Protein AF-A0A6G3Z9A5-F1 (afdb_monomer_lite)

Sequence (79 aa):
EHAHSATAGTVGAVALDSYGNLATATTTGGRLLKLPGRVGDTALPGSGTYATAHGAASSTGPGEFVMRILATRQVCDLI

pLDDT: mean 91.26, std 15.47, range [35.28, 98.69]

Foldseek 3Di:
DDDPPQCQDWDKDWDADPVQAIAIAIDTPDHDPDDPPDDFQRVDELQQWYDDSQDTDGDDDDRVVSVVVSVRNVVSVVD

Secondary structure (DSSP, 8-state):
----------EEEEEE-TTS-EEEEEE----TTPPTT---GGGSBTTTEEE-SS-EEE--S-HHHHHHHTHHHHHHHT-

Structure (mmCIF, N/CA/C/O backbone):
data_AF-A0A6G3Z9A5-F1
#
_entry.id   AF-A0A6G3Z9A5-F1
#
loop_
_atom_site.group_PDB
_atom_site.id
_atom_site.type_symbol
_atom_site.label_atom_id
_atom_site.label_alt_id
_atom_site.label_comp_id
_atom_site.label_asym_id
_atom_site.label_entity_id
_atom_site.label_seq_id
_atom_site.pdbx_PDB_ins_code
_atom_site.Cartn_x
_atom_site.Cartn_y
_atom_site.Cartn_z
_atom_site.occupancy
_atom_site.B_iso_or_equiv
_atom_site.auth_seq_id
_atom_site.auth_comp_id
_atom_site.auth_asym_id
_atom_site.auth_atom_id
_atom_site.pdbx_PDB_model_num
ATOM 1 N N . GLU A 1 1 ? 7.112 24.607 24.088 1.00 35.28 1 GLU A N 1
ATOM 2 C CA . GLU A 1 1 ? 6.256 23.410 23.967 1.00 35.28 1 GLU A CA 1
ATOM 3 C C . GLU A 1 1 ? 6.233 23.004 22.503 1.00 35.28 1 GLU A C 1
ATOM 5 O O . GLU A 1 1 ? 5.781 23.778 21.669 1.00 35.28 1 GLU A O 1
ATOM 10 N N . HIS A 1 2 ? 6.879 21.891 22.156 1.00 35.69 2 HIS A N 1
ATOM 11 C CA . HIS A 1 2 ? 7.020 21.477 20.761 1.00 35.69 2 HIS A CA 1
ATOM 12 C C . HIS A 1 2 ? 5.730 20.783 20.323 1.00 35.69 2 HIS A C 1
ATOM 14 O O . HIS A 1 2 ? 5.484 19.643 20.711 1.00 35.69 2 HIS A O 1
ATOM 20 N N . ALA A 1 3 ? 4.906 21.468 19.529 1.00 40.28 3 ALA A N 1
ATOM 21 C CA . ALA A 1 3 ? 3.820 20.830 18.801 1.00 40.28 3 ALA A CA 1
ATOM 22 C C . ALA A 1 3 ? 4.435 19.762 17.887 1.00 40.28 3 ALA A C 1
ATOM 24 O O . ALA A 1 3 ? 5.039 20.075 16.861 1.00 40.28 3 ALA A O 1
ATOM 25 N N . HIS A 1 4 ? 4.340 18.497 18.288 1.00 46.25 4 HIS A N 1
ATOM 26 C CA . HIS A 1 4 ? 4.636 17.387 17.401 1.00 46.25 4 HIS A CA 1
ATOM 27 C C . HIS A 1 4 ? 3.632 17.508 16.254 1.00 46.25 4 HIS A C 1
ATOM 29 O O . HIS A 1 4 ? 2.429 17.353 16.475 1.00 46.25 4 HIS A O 1
ATOM 35 N N . SER A 1 5 ? 4.098 17.876 15.055 1.00 46.31 5 SER A N 1
ATOM 36 C CA . SER A 1 5 ? 3.271 17.779 13.855 1.00 46.31 5 SER A CA 1
ATOM 37 C C . SER A 1 5 ? 2.687 16.373 13.868 1.00 46.31 5 SER A C 1
ATOM 39 O O . SER A 1 5 ? 3.441 15.404 13.948 1.00 46.31 5 SER A O 1
ATOM 41 N N . ALA A 1 6 ? 1.362 16.250 13.921 1.00 53.53 6 ALA A N 1
ATOM 42 C CA . ALA A 1 6 ? 0.677 14.969 14.016 1.00 53.53 6 ALA A CA 1
ATOM 43 C C . ALA A 1 6 ? 0.775 14.231 12.671 1.00 53.53 6 ALA A C 1
ATOM 45 O O . ALA A 1 6 ? -0.223 13.972 12.002 1.00 53.53 6 ALA A O 1
ATOM 46 N N . THR A 1 7 ? 1.992 13.924 12.229 1.00 58.72 7 THR A N 1
ATOM 47 C CA . THR A 1 7 ? 2.269 13.140 11.035 1.00 58.72 7 THR A CA 1
ATOM 48 C C . THR A 1 7 ? 2.066 11.680 11.405 1.00 58.72 7 THR A C 1
ATOM 50 O O . THR A 1 7 ? 3.011 10.955 11.707 1.00 58.72 7 THR A O 1
ATOM 53 N N . ALA A 1 8 ? 0.808 11.246 11.437 1.00 60.59 8 ALA A N 1
ATOM 54 C CA . ALA A 1 8 ? 0.482 9.827 11.423 1.00 60.59 8 ALA A CA 1
ATOM 55 C C . ALA A 1 8 ? 1.022 9.241 10.105 1.00 60.59 8 ALA A C 1
ATOM 57 O O . ALA A 1 8 ? 0.426 9.419 9.043 1.00 60.59 8 ALA A O 1
ATOM 58 N N . GLY A 1 9 ? 2.211 8.641 10.166 1.00 75.62 9 GLY A N 1
ATOM 59 C CA . GLY A 1 9 ? 2.948 8.174 8.998 1.00 75.62 9 GLY A CA 1
ATOM 60 C C . GLY A 1 9 ? 2.405 6.843 8.498 1.00 75.62 9 GLY A C 1
ATOM 61 O O . GLY A 1 9 ? 2.668 5.802 9.095 1.00 75.62 9 GLY A O 1
ATOM 62 N N . THR A 1 10 ? 1.665 6.866 7.391 1.00 93.31 10 THR A N 1
ATOM 63 C CA . THR A 1 10 ? 1.529 5.671 6.552 1.00 93.31 10 THR A CA 1
ATOM 64 C C . THR A 1 10 ? 2.909 5.331 5.994 1.00 93.31 10 THR A C 1
ATOM 66 O O . THR A 1 10 ? 3.598 6.208 5.469 1.00 93.31 10 THR A O 1
ATOM 69 N N . VAL A 1 11 ? 3.303 4.067 6.117 1.00 96.50 11 VAL A N 1
ATOM 70 C CA . VAL A 1 11 ? 4.566 3.529 5.607 1.00 96.50 11 VAL A CA 1
ATOM 71 C C . VAL A 1 11 ? 4.246 2.595 4.453 1.00 96.50 11 VAL A C 1
ATOM 73 O O . VAL A 1 11 ? 3.283 1.833 4.514 1.00 96.50 11 VAL A O 1
ATOM 76 N N . GLY A 1 12 ? 5.063 2.623 3.410 1.00 97.19 12 GLY A N 1
ATOM 77 C CA . GLY A 1 12 ? 4.947 1.665 2.329 1.00 97.19 12 GLY A CA 1
ATOM 78 C C . GLY A 1 12 ? 6.274 1.381 1.657 1.00 97.19 12 GLY A C 1
ATOM 79 O O . GLY A 1 12 ? 7.223 2.155 1.781 1.00 97.19 12 GLY A O 1
ATOM 80 N N . ALA A 1 13 ? 6.322 0.246 0.974 1.00 98.38 13 ALA A N 1
ATOM 81 C CA . ALA A 1 13 ? 7.483 -0.236 0.252 1.00 98.38 13 ALA A CA 1
ATOM 82 C C . ALA A 1 13 ? 7.063 -0.797 -1.110 1.00 98.38 13 ALA A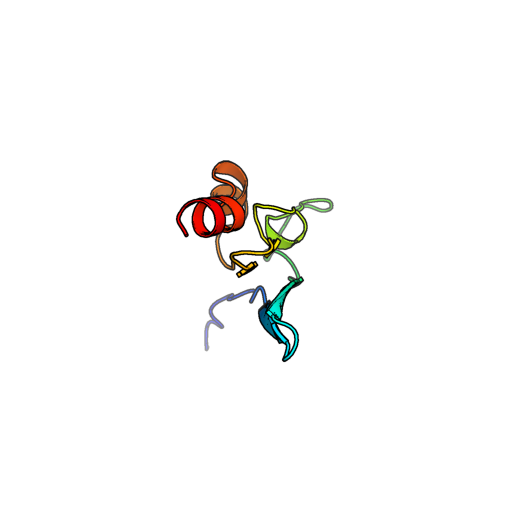 C 1
ATOM 84 O O . ALA A 1 13 ? 5.969 -1.344 -1.276 1.00 98.38 13 ALA A O 1
ATOM 85 N N . VAL A 1 14 ? 7.962 -0.660 -2.077 1.00 98.44 14 VAL A N 1
ATOM 86 C CA . VAL A 1 14 ? 7.895 -1.255 -3.414 1.00 98.44 14 VAL A CA 1
ATOM 87 C C . VAL A 1 14 ? 9.218 -1.968 -3.664 1.00 98.44 14 VAL A C 1
ATOM 89 O O . VAL A 1 14 ? 10.271 -1.462 -3.275 1.00 98.44 14 VAL A O 1
ATOM 92 N N . ALA A 1 15 ? 9.167 -3.147 -4.273 1.00 98.56 15 ALA A N 1
ATOM 93 C CA . ALA A 1 15 ? 10.346 -3.950 -4.565 1.00 98.56 15 ALA A CA 1
ATOM 94 C C . ALA A 1 15 ? 10.229 -4.604 -5.945 1.00 98.56 15 ALA A C 1
ATOM 96 O O . ALA A 1 15 ? 9.136 -4.983 -6.366 1.00 98.56 15 ALA A O 1
ATOM 97 N N . LEU A 1 16 ? 11.377 -4.741 -6.609 1.00 98.50 16 LEU A N 1
ATOM 98 C CA . LEU A 1 16 ? 11.582 -5.514 -7.830 1.00 98.50 16 LEU A CA 1
ATOM 99 C C . LEU A 1 16 ? 12.601 -6.607 -7.504 1.00 98.50 16 LEU A C 1
ATOM 101 O O . LEU A 1 16 ? 13.702 -6.291 -7.046 1.00 98.50 16 LEU A O 1
ATOM 105 N N . ASP A 1 17 ? 12.234 -7.871 -7.692 1.00 98.44 17 ASP A N 1
ATOM 106 C CA . ASP A 1 17 ? 13.162 -8.983 -7.485 1.00 98.44 17 ASP A CA 1
ATOM 107 C C . ASP A 1 17 ? 14.043 -9.254 -8.721 1.00 98.44 17 ASP A C 1
ATOM 109 O O . ASP A 1 17 ? 13.875 -8.665 -9.791 1.00 98.44 17 ASP A O 1
ATOM 113 N N . SER A 1 18 ? 15.007 -10.169 -8.583 1.00 98.38 18 SER A N 1
ATOM 114 C CA . SER A 1 18 ? 15.927 -10.546 -9.666 1.00 98.38 18 SER A CA 1
ATOM 115 C C . SER A 1 18 ? 15.269 -11.310 -10.821 1.00 98.38 18 SER A C 1
ATOM 117 O O . SER A 1 18 ? 15.900 -11.485 -11.860 1.00 98.38 18 SER A O 1
ATOM 119 N N . TYR A 1 19 ? 14.039 -11.794 -10.641 1.00 98.25 19 TYR A N 1
ATOM 120 C CA . TYR A 1 19 ? 13.252 -12.474 -11.672 1.00 98.25 19 TYR A CA 1
ATOM 121 C C . TYR A 1 19 ? 12.329 -11.509 -12.426 1.00 98.25 19 TYR A C 1
ATOM 123 O O . TYR A 1 19 ? 11.638 -11.929 -13.352 1.00 98.25 19 TYR A O 1
ATOM 131 N N . GLY A 1 20 ? 12.325 -10.225 -12.058 1.00 97.69 20 GLY A N 1
ATOM 132 C CA . GLY A 1 20 ? 11.474 -9.211 -12.665 1.00 97.69 20 GLY A CA 1
ATOM 133 C C . GLY A 1 20 ? 10.088 -9.090 -12.026 1.00 97.69 20 GLY A C 1
ATOM 134 O O . GLY A 1 20 ? 9.236 -8.405 -12.588 1.00 97.69 20 GLY A O 1
ATOM 135 N N . ASN A 1 21 ? 9.832 -9.723 -10.874 1.00 98.50 21 ASN A N 1
ATOM 136 C CA . ASN A 1 21 ? 8.546 -9.600 -10.191 1.00 98.50 21 ASN A CA 1
ATOM 137 C C . ASN A 1 21 ? 8.486 -8.316 -9.366 1.00 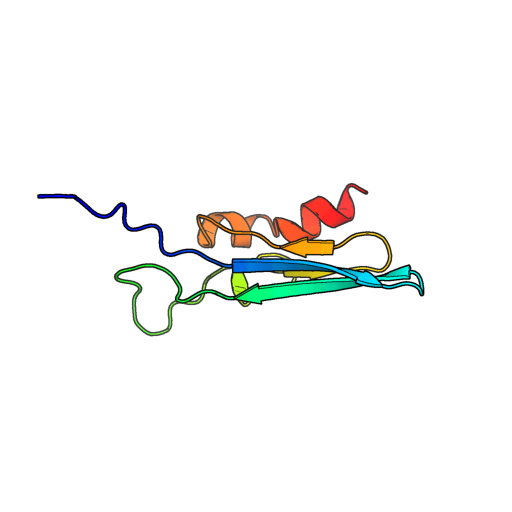98.50 21 ASN A C 1
ATOM 139 O O . ASN A 1 21 ? 9.400 -8.002 -8.599 1.00 98.50 21 ASN A O 1
ATOM 143 N N . LEU A 1 22 ? 7.360 -7.616 -9.476 1.00 98.50 22 LEU A N 1
ATOM 144 C CA . LEU A 1 22 ? 7.059 -6.424 -8.697 1.00 98.50 22 LEU A CA 1
ATOM 145 C C . LEU A 1 22 ? 6.138 -6.755 -7.525 1.00 98.50 22 LEU A C 1
ATOM 147 O O . LEU A 1 22 ? 5.146 -7.470 -7.668 1.00 98.50 22 LEU A O 1
ATOM 151 N N . ALA A 1 23 ? 6.443 -6.179 -6.367 1.00 98.50 23 ALA A N 1
ATOM 152 C CA . ALA A 1 23 ? 5.619 -6.283 -5.174 1.00 98.50 23 ALA A CA 1
ATOM 153 C C . ALA A 1 23 ? 5.528 -4.938 -4.452 1.00 98.50 23 ALA A C 1
ATOM 155 O O . ALA A 1 23 ? 6.449 -4.120 -4.486 1.00 98.50 23 ALA A O 1
ATOM 156 N N . THR A 1 24 ? 4.417 -4.722 -3.753 1.00 98.69 24 THR A N 1
ATOM 157 C CA . THR A 1 24 ? 4.241 -3.573 -2.868 1.00 98.69 24 THR A CA 1
ATOM 158 C C . THR A 1 24 ? 3.475 -3.956 -1.612 1.00 98.69 24 THR A C 1
ATOM 160 O O . THR A 1 24 ? 2.680 -4.894 -1.615 1.00 98.69 24 THR A O 1
ATOM 163 N N . ALA A 1 25 ? 3.724 -3.219 -0.535 1.00 98.44 25 ALA A N 1
ATOM 164 C CA . ALA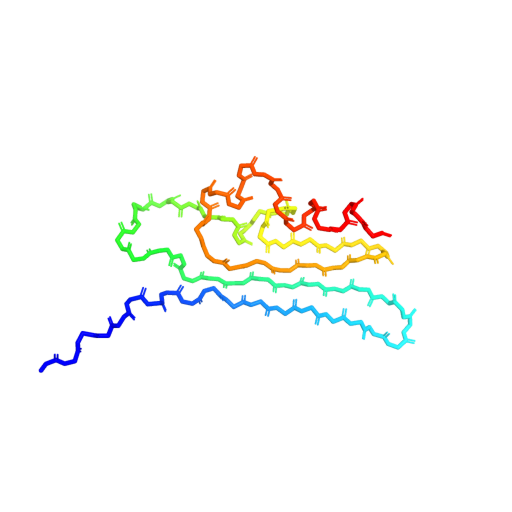 A 1 25 ? 2.949 -3.290 0.688 1.00 98.44 25 ALA A CA 1
ATOM 165 C C . ALA A 1 25 ? 2.848 -1.900 1.317 1.00 98.44 25 ALA A C 1
ATOM 167 O O . ALA A 1 25 ? 3.806 -1.123 1.292 1.00 98.44 25 ALA A O 1
ATOM 168 N N . THR A 1 26 ? 1.702 -1.615 1.928 1.00 98.25 26 THR A N 1
ATOM 169 C CA . THR A 1 26 ? 1.415 -0.337 2.585 1.00 98.25 26 THR A CA 1
ATOM 170 C C . THR A 1 26 ? 0.733 -0.608 3.921 1.00 98.25 26 THR A C 1
ATOM 172 O O . THR A 1 26 ? -0.159 -1.449 4.011 1.00 98.25 26 THR A O 1
ATOM 175 N N . THR A 1 27 ? 1.143 0.092 4.977 1.00 97.12 27 THR A N 1
ATOM 176 C CA . THR A 1 27 ? 0.613 -0.066 6.336 1.00 97.12 27 THR A CA 1
ATOM 177 C C . THR A 1 27 ? 0.453 1.280 7.037 1.00 97.12 27 THR A C 1
ATOM 179 O O . THR A 1 27 ? 1.188 2.234 6.783 1.00 97.12 27 THR A O 1
ATOM 182 N N . THR A 1 28 ? -0.548 1.388 7.910 1.00 95.50 28 THR A N 1
ATOM 183 C CA . THR A 1 28 ? -0.868 2.632 8.613 1.00 95.50 28 THR A CA 1
ATOM 184 C C . THR A 1 28 ? -1.578 2.366 9.935 1.00 95.50 28 THR A C 1
ATOM 186 O O . THR A 1 28 ? -2.409 1.465 10.039 1.00 95.50 28 THR A O 1
ATOM 189 N N . GLY A 1 29 ? -1.334 3.220 10.933 1.00 92.94 29 GLY A N 1
ATOM 190 C CA . GLY A 1 29 ? -2.192 3.320 12.123 1.00 92.94 29 GLY A CA 1
ATOM 191 C C . GLY A 1 29 ? -3.543 3.995 11.833 1.00 92.94 29 GLY A C 1
ATOM 192 O O . GLY A 1 29 ? -4.473 3.954 12.646 1.00 92.94 29 GLY A O 1
ATOM 193 N N . GLY A 1 30 ? -3.695 4.592 10.648 1.00 91.25 30 GLY A N 1
ATOM 194 C CA . GLY A 1 30 ? -4.816 5.445 10.281 1.00 91.25 30 GLY A CA 1
ATOM 195 C C . GLY A 1 30 ? -4.637 6.870 10.799 1.00 91.25 30 GLY A C 1
ATOM 196 O O . GLY A 1 30 ? -3.573 7.257 11.270 1.00 91.25 30 GLY A O 1
ATOM 197 N N . ARG A 1 31 ? -5.692 7.677 10.692 1.00 89.38 31 ARG A N 1
ATOM 198 C CA . ARG A 1 31 ? -5.648 9.070 11.144 1.00 89.38 31 ARG A CA 1
ATOM 199 C C . ARG A 1 31 ? -5.876 9.196 12.643 1.00 89.38 31 ARG A C 1
ATOM 201 O O . ARG A 1 31 ? -6.648 8.432 13.225 1.00 89.38 31 ARG A O 1
ATOM 208 N N . LEU A 1 32 ? -5.251 10.213 13.227 1.00 89.88 32 LEU A N 1
ATOM 209 C CA . LEU A 1 32 ? -5.545 10.659 14.582 1.00 89.88 32 LEU A CA 1
ATOM 210 C C . LEU A 1 32 ? -7.036 11.034 14.698 1.00 89.88 32 LEU A C 1
ATOM 212 O O . LEU A 1 32 ? -7.601 11.593 13.759 1.00 89.88 32 LEU A O 1
ATOM 216 N N . LEU A 1 33 ? -7.667 10.696 15.829 1.00 91.12 33 LEU A N 1
ATOM 217 C CA . LEU A 1 33 ? -9.097 10.933 16.105 1.00 91.12 33 LEU A CA 1
ATOM 218 C C . LEU A 1 33 ? -10.065 10.344 15.059 1.00 91.12 33 LEU A C 1
ATOM 220 O O . LEU A 1 33 ? -11.189 10.823 14.905 1.00 91.12 33 LEU A O 1
ATOM 224 N N . LYS A 1 34 ? -9.660 9.293 14.334 1.00 90.31 34 LYS A N 1
ATOM 225 C CA . LYS A 1 34 ? -10.581 8.577 13.446 1.00 90.31 34 LYS A CA 1
ATOM 226 C C . LYS A 1 34 ? -11.738 7.974 14.250 1.00 90.31 34 LYS A C 1
ATOM 228 O O . LYS A 1 34 ? -11.528 7.438 15.338 1.00 90.31 34 LYS A O 1
ATOM 233 N N . LEU A 1 35 ? -12.940 8.000 13.677 1.00 95.94 35 LEU A N 1
ATOM 234 C CA . LEU A 1 35 ? -14.065 7.242 14.221 1.00 95.94 35 LEU A CA 1
ATOM 235 C C . LEU A 1 35 ? -13.716 5.743 14.263 1.00 95.94 35 LEU A C 1
ATOM 237 O O . LEU A 1 35 ? -13.057 5.249 13.336 1.00 95.94 35 LEU A O 1
ATOM 241 N N . PRO A 1 36 ? -14.156 4.997 15.292 1.00 96.56 36 PRO A N 1
ATOM 242 C CA . PRO A 1 36 ? -14.056 3.543 15.291 1.00 96.56 36 PRO A CA 1
ATOM 243 C C . PRO A 1 36 ? -14.649 2.954 14.005 1.00 96.56 36 PRO A C 1
ATOM 245 O O . PRO A 1 36 ? -15.701 3.383 13.541 1.00 96.56 36 PRO A O 1
ATOM 248 N N . GLY A 1 37 ? -13.938 2.005 13.398 1.00 96.31 37 GLY A N 1
ATOM 249 C CA . GLY A 1 37 ? -14.332 1.408 12.118 1.00 96.31 37 GLY A CA 1
ATOM 250 C C . GLY A 1 37 ? -13.968 2.222 10.870 1.00 96.31 37 GLY A C 1
ATOM 251 O O . GLY A 1 37 ? -14.126 1.713 9.764 1.00 96.31 37 GLY A O 1
ATOM 252 N N . ARG A 1 38 ? -13.422 3.444 10.991 1.00 96.69 38 ARG A N 1
ATOM 253 C CA . ARG A 1 38 ? -12.938 4.196 9.819 1.00 96.69 38 ARG A CA 1
ATOM 254 C C . ARG A 1 38 ? -11.753 3.475 9.172 1.00 96.69 38 ARG A C 1
ATOM 256 O O . ARG A 1 38 ? -10.686 3.344 9.779 1.00 96.69 38 ARG A O 1
ATOM 263 N N . VAL A 1 39 ? -11.909 3.138 7.894 1.00 96.62 39 VAL A N 1
ATOM 264 C CA . VAL A 1 39 ? -10.868 2.575 7.018 1.00 96.62 39 VAL A CA 1
ATOM 265 C C . VAL A 1 39 ? -10.363 3.654 6.051 1.00 96.62 39 VAL A C 1
ATOM 267 O O . VAL A 1 39 ? -11.128 4.514 5.626 1.00 96.62 39 VAL A O 1
ATOM 270 N N . GLY A 1 40 ? -9.054 3.664 5.781 1.00 95.62 40 GLY A N 1
ATOM 271 C CA . GLY A 1 40 ? -8.416 4.567 4.813 1.00 95.62 40 GLY A CA 1
ATOM 272 C C . GLY A 1 40 ? -7.940 3.837 3.556 1.00 95.62 40 GLY A C 1
ATOM 273 O O . GLY A 1 40 ? -8.136 2.633 3.421 1.00 95.62 40 GLY A O 1
ATOM 274 N N . ASP A 1 41 ? -7.252 4.565 2.679 1.00 97.69 41 ASP A N 1
ATOM 275 C CA . ASP A 1 41 ? -6.722 4.085 1.398 1.00 97.69 41 ASP A CA 1
ATOM 276 C C . ASP A 1 41 ? -5.803 2.875 1.525 1.00 97.69 41 ASP A C 1
ATOM 278 O O . ASP A 1 41 ? -5.879 1.965 0.706 1.00 97.69 41 ASP A O 1
ATOM 282 N N . THR A 1 42 ? -4.959 2.854 2.558 1.00 97.38 42 THR A N 1
ATOM 283 C CA . THR A 1 42 ? -3.910 1.848 2.756 1.00 97.38 42 THR A CA 1
ATOM 284 C C . THR A 1 42 ? -4.399 0.400 2.658 1.00 97.38 42 THR A C 1
ATOM 286 O O . THR A 1 42 ? -3.682 -0.439 2.131 1.00 97.38 42 THR A O 1
ATOM 289 N N . ALA A 1 43 ? -5.611 0.098 3.133 1.00 95.88 43 ALA A N 1
ATOM 290 C CA . ALA A 1 43 ? -6.155 -1.264 3.129 1.00 95.88 43 ALA A CA 1
ATOM 291 C C . ALA A 1 43 ? -6.846 -1.655 1.808 1.00 95.88 43 ALA A C 1
ATOM 293 O O . ALA A 1 43 ? -7.387 -2.754 1.706 1.00 95.88 43 ALA A O 1
ATOM 294 N N . LEU A 1 44 ? -6.886 -0.756 0.820 1.00 97.81 44 LEU A N 1
ATOM 295 C CA . LEU A 1 44 ? -7.670 -0.916 -0.400 1.00 97.81 44 LEU A CA 1
ATOM 296 C C . LEU A 1 44 ? -6.751 -1.045 -1.628 1.00 97.81 44 LEU A C 1
ATOM 298 O O . LEU A 1 44 ? -6.054 -0.079 -1.968 1.00 97.81 44 LEU A O 1
ATOM 302 N N . PRO A 1 45 ? -6.770 -2.200 -2.325 1.00 97.94 45 PRO A N 1
ATOM 303 C CA . PRO A 1 45 ? -6.022 -2.394 -3.562 1.00 97.94 45 PRO A CA 1
ATOM 304 C C . PRO A 1 45 ? -6.379 -1.356 -4.628 1.00 97.94 45 PRO A C 1
ATOM 306 O O . PRO A 1 45 ? -7.547 -1.015 -4.816 1.00 97.94 45 PRO A O 1
ATOM 309 N N . GLY A 1 46 ? -5.370 -0.837 -5.323 1.00 97.88 46 GLY A N 1
ATOM 310 C CA . GLY A 1 46 ? -5.531 0.210 -6.334 1.00 97.88 46 GLY A CA 1
ATOM 311 C C . GLY A 1 46 ? -5.667 1.619 -5.759 1.00 97.88 46 GLY A C 1
ATOM 312 O O . GLY A 1 46 ? -5.457 2.587 -6.479 1.00 97.88 46 GLY A O 1
ATOM 313 N N . SER A 1 47 ? -5.968 1.758 -4.467 1.00 98.31 47 SER A N 1
ATOM 314 C CA . SER A 1 47 ? -5.917 3.036 -3.762 1.00 98.31 47 SER A CA 1
ATOM 315 C C . SER A 1 47 ? -4.588 3.184 -3.036 1.00 98.31 47 SER A C 1
ATOM 317 O O . SER A 1 47 ? -3.725 3.910 -3.518 1.00 98.31 47 SER A O 1
ATOM 319 N N . GLY A 1 48 ? -4.423 2.486 -1.909 1.00 97.81 48 GLY A N 1
ATOM 320 C CA . GLY A 1 48 ? -3.253 2.578 -1.034 1.00 97.81 48 GLY A CA 1
ATOM 321 C C . GLY A 1 48 ? -2.032 1.818 -1.535 1.00 97.81 48 GLY A C 1
ATOM 322 O O . GLY A 1 48 ? -0.896 2.217 -1.290 1.00 97.81 48 GLY A O 1
ATOM 323 N N . THR A 1 49 ? -2.290 0.703 -2.214 1.00 98.44 49 THR A N 1
ATOM 324 C CA . THR A 1 49 ? -1.294 -0.293 -2.594 1.00 98.44 49 THR A CA 1
ATOM 325 C C . THR A 1 49 ? -1.729 -0.970 -3.890 1.00 98.44 49 THR A C 1
ATOM 327 O O . THR A 1 49 ? -2.888 -1.379 -4.023 1.00 98.44 49 THR A O 1
ATOM 330 N N . TYR A 1 50 ? -0.842 -1.054 -4.877 1.00 98.56 50 TYR A N 1
ATOM 331 C CA . TYR A 1 50 ? -1.132 -1.740 -6.132 1.00 98.56 50 TYR A CA 1
ATOM 332 C C . TYR A 1 50 ? 0.145 -2.206 -6.828 1.00 98.56 50 TYR A C 1
ATOM 334 O O . TYR A 1 50 ? 1.120 -1.463 -6.888 1.00 98.56 50 TYR A O 1
ATOM 342 N N . ALA A 1 51 ? 0.133 -3.426 -7.358 1.00 98.38 51 ALA A N 1
ATOM 343 C CA . ALA A 1 51 ? 1.204 -3.966 -8.187 1.00 98.38 51 ALA A CA 1
ATOM 344 C C . ALA A 1 51 ? 0.619 -4.741 -9.368 1.00 98.38 51 ALA A C 1
ATOM 346 O O . ALA A 1 51 ? -0.378 -5.453 -9.235 1.00 98.38 51 ALA A O 1
ATOM 347 N N . THR A 1 52 ? 1.279 -4.605 -10.510 1.00 97.69 52 THR A N 1
ATOM 348 C CA . THR A 1 52 ? 1.062 -5.352 -11.748 1.00 97.69 52 THR A CA 1
ATOM 349 C C . THR A 1 52 ? 2.408 -5.898 -12.234 1.00 97.69 52 THR A C 1
ATOM 351 O O . THR A 1 52 ? 3.443 -5.673 -11.609 1.00 97.69 52 THR A O 1
ATOM 354 N N . ALA A 1 53 ? 2.420 -6.589 -13.375 1.00 96.62 53 ALA A N 1
ATOM 355 C CA . ALA A 1 53 ? 3.666 -7.008 -14.021 1.00 96.62 53 ALA A CA 1
ATOM 356 C C . ALA A 1 53 ? 4.514 -5.831 -14.552 1.00 96.62 53 ALA A C 1
ATOM 358 O O . ALA A 1 53 ? 5.685 -6.023 -14.865 1.00 96.62 53 ALA A O 1
ATOM 359 N N . HIS A 1 54 ? 3.936 -4.630 -14.672 1.00 95.44 54 HIS A N 1
ATOM 360 C CA . HIS A 1 54 ? 4.569 -3.475 -15.320 1.00 95.44 54 HIS A CA 1
ATOM 361 C C . HIS A 1 54 ? 4.860 -2.316 -14.358 1.00 95.44 54 HIS A C 1
ATOM 363 O O . HIS A 1 54 ? 5.736 -1.500 -14.630 1.00 95.44 54 HIS A O 1
ATOM 369 N N . GLY A 1 55 ? 4.182 -2.256 -13.209 1.00 97.62 55 GLY A N 1
ATOM 370 C CA . GLY A 1 55 ? 4.384 -1.198 -12.225 1.00 97.62 55 GLY A CA 1
ATOM 371 C C . GLY A 1 55 ? 3.910 -1.586 -10.830 1.00 97.62 55 GLY A C 1
ATOM 372 O O . GLY A 1 55 ? 3.021 -2.419 -10.669 1.00 97.62 55 GLY A O 1
ATOM 373 N N . ALA A 1 56 ? 4.493 -0.962 -9.809 1.00 98.44 56 ALA A N 1
ATOM 374 C CA . ALA A 1 56 ? 4.035 -1.078 -8.431 1.00 98.44 56 ALA A CA 1
ATOM 375 C C . ALA A 1 56 ? 4.110 0.271 -7.718 1.00 98.44 56 ALA A C 1
ATOM 377 O O . ALA A 1 56 ? 5.056 1.036 -7.911 1.00 98.44 56 ALA A O 1
ATOM 378 N N . ALA A 1 57 ? 3.113 0.554 -6.885 1.00 98.44 57 ALA A N 1
ATOM 379 C CA . ALA A 1 57 ? 2.974 1.823 -6.196 1.00 98.44 57 ALA A CA 1
ATOM 380 C C . ALA A 1 57 ? 2.361 1.653 -4.799 1.00 98.44 57 ALA A C 1
ATOM 382 O O . ALA A 1 57 ? 1.461 0.843 -4.572 1.00 98.44 57 ALA A O 1
ATOM 383 N N . SER A 1 58 ? 2.821 2.498 -3.878 1.00 98.25 58 SER A N 1
ATOM 384 C CA . SER A 1 58 ? 2.276 2.669 -2.532 1.00 98.25 58 SER A CA 1
ATOM 385 C C . SER A 1 58 ? 2.025 4.153 -2.280 1.00 98.25 58 SER A C 1
ATOM 387 O O . SER A 1 58 ? 2.848 4.984 -2.662 1.00 98.25 58 SER A O 1
ATOM 389 N N . SER A 1 59 ? 0.944 4.495 -1.580 1.00 96.50 59 SER A N 1
ATOM 390 C CA . SER A 1 59 ? 0.612 5.883 -1.241 1.00 96.50 59 SER A CA 1
ATOM 391 C C . SER A 1 59 ? 0.655 6.174 0.258 1.00 96.50 59 SER A C 1
ATOM 393 O O . SER A 1 59 ? 0.547 5.298 1.114 1.00 96.50 59 SER A O 1
ATOM 395 N N . THR A 1 60 ? 0.790 7.460 0.571 1.00 94.62 60 THR A N 1
ATOM 396 C CA . THR A 1 60 ? 0.609 8.051 1.899 1.00 94.62 60 THR A CA 1
ATOM 397 C C . THR A 1 60 ? -0.119 9.384 1.735 1.00 94.62 60 THR A C 1
ATOM 399 O O . THR A 1 60 ? -0.101 9.972 0.653 1.00 94.62 60 THR A O 1
ATOM 402 N N . GLY A 1 61 ? -0.763 9.873 2.795 1.00 91.50 61 GLY A N 1
ATOM 403 C CA . GLY A 1 61 ? -1.450 11.164 2.793 1.00 91.50 61 GLY A CA 1
ATOM 404 C C . GLY A 1 61 ? -2.961 11.063 3.017 1.00 91.50 61 GLY A C 1
ATOM 405 O O . GLY A 1 61 ? -3.431 10.192 3.762 1.00 91.50 61 GLY A O 1
ATOM 406 N N . PRO A 1 62 ? -3.759 11.994 2.455 1.00 92.81 62 PRO A N 1
ATOM 407 C CA . PRO A 1 62 ? -5.177 12.051 2.749 1.00 92.81 62 PRO A CA 1
ATOM 408 C C . PRO A 1 62 ? -5.982 10.889 2.135 1.00 92.81 62 PRO A C 1
ATOM 410 O O . PRO A 1 62 ? -6.519 11.007 1.040 1.00 92.81 62 PRO A O 1
ATOM 413 N N . GLY A 1 63 ? -6.137 9.794 2.889 1.00 94.38 63 GLY A N 1
ATOM 414 C CA . GLY A 1 63 ? -6.813 8.580 2.417 1.00 94.38 63 GLY A CA 1
ATOM 415 C C . GLY A 1 63 ? -8.137 8.740 1.656 1.00 94.38 63 GLY A C 1
ATOM 416 O O . GLY A 1 63 ? -8.287 8.103 0.626 1.00 94.38 63 GLY A O 1
ATOM 417 N N . GLU A 1 64 ? -9.076 9.610 2.051 1.00 95.75 64 GLU A N 1
ATOM 418 C CA . GLU A 1 64 ? -10.334 9.770 1.290 1.00 95.75 64 GLU A CA 1
ATOM 419 C C . GLU A 1 64 ? -10.110 10.319 -0.126 1.00 95.75 64 GLU A C 1
ATOM 421 O O . GLU A 1 64 ? -10.876 9.993 -1.030 1.00 95.75 64 GLU A O 1
ATOM 426 N N . PHE A 1 65 ? -9.074 11.136 -0.337 1.00 96.06 65 PHE A N 1
ATOM 427 C CA . PHE A 1 65 ? -8.726 11.629 -1.668 1.00 96.06 65 PHE A CA 1
ATOM 428 C C . PHE A 1 65 ? -8.087 10.522 -2.507 1.00 96.06 65 PHE A C 1
ATOM 430 O O . PHE A 1 65 ? -8.531 10.267 -3.622 1.00 96.06 65 PHE A O 1
ATOM 437 N N . VAL A 1 66 ? -7.112 9.811 -1.931 1.00 97.44 66 VAL A N 1
ATOM 438 C CA . VAL A 1 66 ? -6.424 8.683 -2.580 1.00 97.44 66 VAL A CA 1
ATOM 439 C C . VAL A 1 66 ? -7.425 7.599 -3.008 1.00 97.44 66 VAL A C 1
ATOM 441 O O . VAL A 1 66 ? -7.362 7.115 -4.138 1.00 97.44 66 VAL A O 1
ATOM 444 N N . MET A 1 67 ? -8.399 7.287 -2.143 1.00 97.62 67 MET A N 1
ATOM 445 C CA . MET A 1 67 ? -9.475 6.322 -2.409 1.00 97.62 67 MET A CA 1
ATOM 446 C C . MET A 1 67 ? -10.347 6.710 -3.591 1.00 97.62 67 MET A C 1
ATOM 448 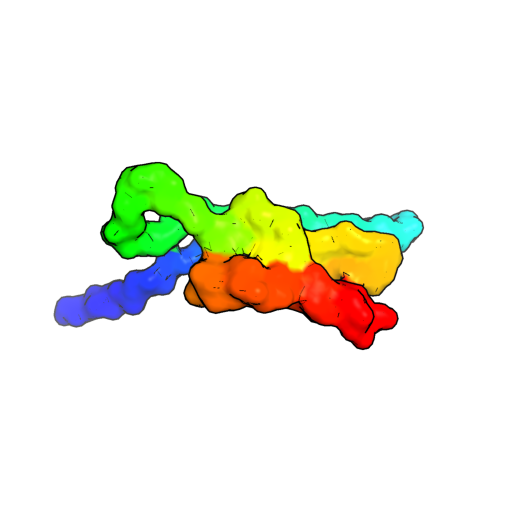O O . MET A 1 67 ? -10.680 5.861 -4.412 1.00 97.62 67 MET A O 1
ATOM 452 N N . ARG A 1 68 ? -10.727 7.987 -3.682 1.00 98.06 68 ARG A N 1
ATOM 453 C CA . ARG A 1 68 ? -11.649 8.470 -4.717 1.00 98.06 68 ARG A CA 1
ATOM 454 C C . ARG A 1 68 ? -11.087 8.349 -6.126 1.00 98.06 68 ARG A C 1
ATOM 456 O O . ARG A 1 68 ? -11.869 8.211 -7.059 1.00 98.06 68 ARG A O 1
ATOM 463 N N . ILE A 1 69 ? -9.768 8.425 -6.268 1.00 97.69 69 ILE A N 1
ATOM 464 C CA . ILE A 1 69 ? -9.110 8.409 -7.576 1.00 97.69 69 ILE A CA 1
ATOM 465 C C . ILE A 1 69 ? -8.417 7.083 -7.886 1.00 97.69 69 ILE A C 1
ATOM 467 O O . ILE A 1 69 ? -7.946 6.918 -9.001 1.00 97.69 69 ILE A O 1
ATOM 471 N N . LEU A 1 70 ? -8.351 6.144 -6.933 1.00 98.12 70 LEU A N 1
ATOM 472 C CA . LEU A 1 70 ? -7.533 4.930 -7.047 1.00 98.12 70 LEU A CA 1
ATOM 473 C C . LEU A 1 70 ? -6.083 5.272 -7.426 1.00 98.12 70 LEU A C 1
ATOM 475 O O . LEU A 1 70 ? -5.570 4.838 -8.456 1.00 98.12 70 LEU A O 1
ATOM 479 N N . ALA A 1 71 ? -5.438 6.104 -6.603 1.00 98.00 71 ALA A N 1
ATOM 480 C CA . ALA A 1 71 ? -4.195 6.776 -6.984 1.00 98.00 71 ALA A CA 1
ATOM 481 C C . ALA A 1 71 ? -3.070 5.813 -7.399 1.00 98.00 71 ALA A C 1
ATOM 483 O O . ALA A 1 71 ? -2.425 6.036 -8.419 1.00 98.00 71 ALA A O 1
ATOM 484 N N . THR A 1 72 ? -2.833 4.739 -6.635 1.00 98.50 72 THR A N 1
ATOM 485 C CA . THR A 1 72 ? -1.763 3.777 -6.964 1.00 98.50 72 THR A CA 1
ATOM 486 C C . THR A 1 72 ? -2.056 3.010 -8.246 1.00 98.50 72 THR A C 1
ATOM 488 O O . THR A 1 72 ? -1.145 2.813 -9.044 1.00 98.50 72 THR A O 1
ATOM 491 N N . ARG A 1 73 ? -3.321 2.659 -8.504 1.00 98.44 73 ARG A N 1
ATOM 492 C CA . ARG A 1 73 ? -3.723 2.085 -9.791 1.00 98.44 73 ARG A CA 1
ATOM 493 C C . ARG A 1 73 ? -3.540 3.074 -10.934 1.00 98.44 73 ARG A C 1
ATOM 495 O O . ARG A 1 73 ? -2.949 2.700 -11.933 1.00 98.44 73 ARG A O 1
ATOM 502 N N . GLN A 1 74 ? -4.002 4.316 -10.791 1.00 98.00 74 GLN A N 1
ATOM 503 C CA . GLN A 1 74 ? -3.852 5.323 -11.845 1.00 98.00 74 GLN A CA 1
ATOM 504 C C . GLN A 1 74 ? -2.390 5.549 -12.221 1.00 98.00 74 GLN A C 1
ATOM 506 O O . GLN A 1 74 ? -2.087 5.674 -13.399 1.00 98.00 74 GLN A O 1
ATOM 511 N N . VAL A 1 75 ? -1.484 5.567 -11.239 1.00 97.25 75 VAL A N 1
ATOM 512 C CA . VAL A 1 75 ? -0.046 5.650 -11.514 1.00 97.25 75 VAL A CA 1
ATOM 513 C C . VAL A 1 75 ? 0.427 4.435 -12.310 1.00 97.25 75 VAL A C 1
ATOM 515 O O . VAL A 1 75 ? 1.131 4.618 -13.292 1.00 97.25 75 VAL A O 1
ATOM 518 N N . CYS A 1 76 ? 0.028 3.218 -11.930 1.00 97.50 76 CYS A N 1
ATOM 519 C CA . CYS A 1 76 ? 0.400 2.005 -12.662 1.00 97.50 76 CYS A CA 1
ATOM 520 C C . CYS A 1 76 ? -0.234 1.890 -14.056 1.00 97.50 76 CYS A C 1
ATOM 522 O O . CYS A 1 76 ? 0.353 1.245 -14.909 1.00 97.50 76 CYS A O 1
ATOM 524 N N . ASP A 1 77 ? -1.399 2.490 -14.296 1.00 97.12 77 ASP A N 1
ATOM 525 C CA . ASP A 1 77 ? -2.066 2.469 -15.605 1.00 97.12 77 ASP A CA 1
ATOM 526 C C . ASP A 1 77 ? -1.427 3.472 -16.603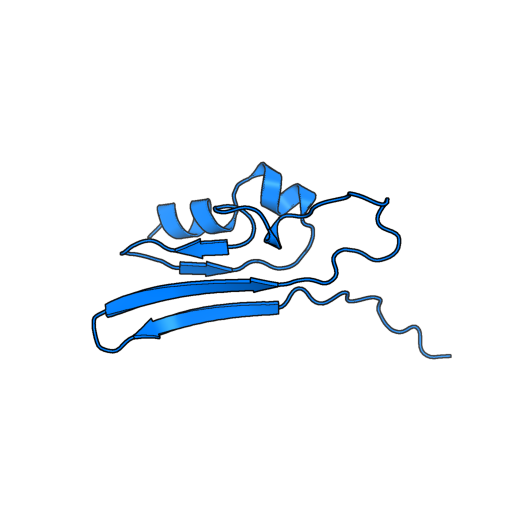 1.00 97.12 77 ASP A C 1
ATOM 528 O O . ASP A 1 77 ? -1.751 3.452 -17.789 1.00 97.12 77 ASP A O 1
ATOM 532 N N . LEU A 1 78 ? -0.538 4.365 -16.139 1.00 94.62 78 LEU A N 1
ATOM 533 C CA . LEU A 1 78 ? 0.158 5.376 -16.956 1.00 94.62 78 LEU A CA 1
ATOM 534 C C . LEU A 1 78 ? 1.547 4.941 -17.461 1.00 94.62 78 LEU A C 1
ATOM 536 O O .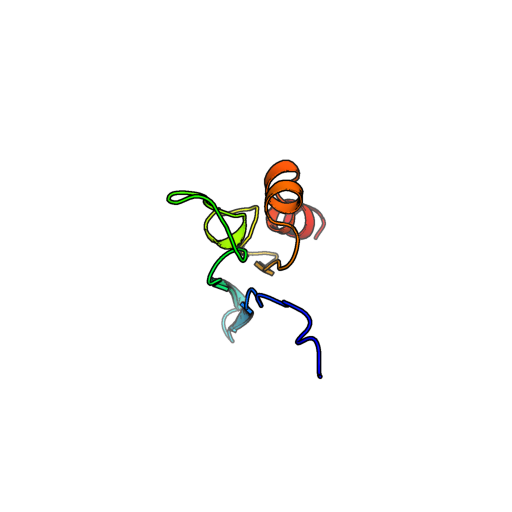 LEU A 1 78 ? 2.176 5.698 -18.204 1.00 94.62 78 LEU A O 1
ATOM 540 N N . ILE A 1 79 ? 2.027 3.771 -17.041 1.00 89.12 79 ILE A N 1
ATOM 541 C CA . ILE A 1 79 ? 3.325 3.173 -17.404 1.00 89.12 79 ILE A CA 1
ATOM 542 C C . ILE A 1 79 ? 3.103 1.896 -18.203 1.00 89.12 79 ILE A C 1
ATOM 544 O O . ILE A 1 79 ? 3.876 1.693 -19.164 1.00 89.12 79 ILE A O 1
#

Radius of gyration: 14.12 Å; chains: 1; bounding box: 30×36×41 Å